Protein AF-A0A2W7QDU1-F1 (afdb_monomer_lite)

Sequence (68 aa):
MALNDHHPADKKHNWRNDEEPWPIWAALMVFLNVLVISTMVWGLPGLVAVMVPAAVGMVILLIFIVFG

Organism: NCBI:txid121821

pLDDT: mean 73.75, std 12.35, range [45.22, 92.06]

Foldseek 3Di:
DDPPPPDPPPPPVCPPPPPDCVVVVVVVVVLVVQLVVLCVPPNPVSNVVSVVVVVVVVVVVVVVVVVD

Structure (mmCIF, N/CA/C/O backbone):
data_AF-A0A2W7QDU1-F1
#
_entry.id   AF-A0A2W7QDU1-F1
#
loop_
_atom_site.group_PDB
_atom_site.id
_atom_site.type_symbol
_atom_site.label_atom_id
_atom_site.label_alt_id
_atom_site.label_comp_id
_atom_site.label_asym_id
_atom_site.label_entity_id
_atom_site.label_seq_id
_atom_site.pdbx_PDB_ins_code
_atom_site.Cartn_x
_atom_site.Cartn_y
_atom_site.Cartn_z
_atom_site.occupancy
_atom_site.B_iso_or_equiv
_atom_site.auth_seq_id
_atom_site.auth_comp_id
_atom_site.auth_asym_id
_atom_site.auth_atom_id
_a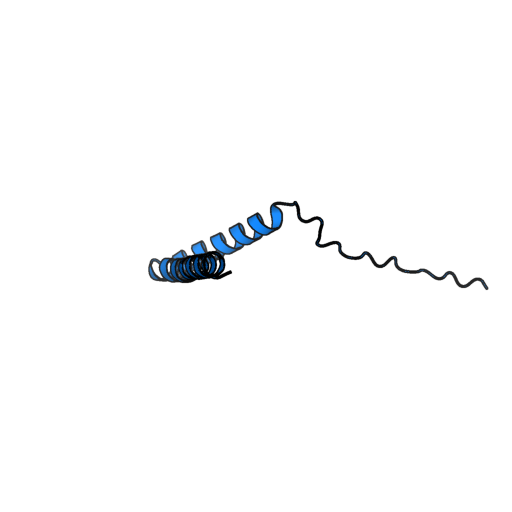tom_site.pdbx_PDB_model_num
ATOM 1 N N . MET A 1 1 ? 25.229 55.446 5.980 1.00 45.22 1 MET A N 1
ATOM 2 C CA . MET A 1 1 ? 25.323 54.048 5.513 1.00 45.22 1 MET A CA 1
ATOM 3 C C . MET A 1 1 ? 23.983 53.403 5.806 1.00 45.22 1 MET A C 1
ATOM 5 O O . MET A 1 1 ? 23.691 53.157 6.966 1.00 45.22 1 MET A O 1
ATOM 9 N N . ALA A 1 2 ? 23.121 53.301 4.793 1.00 46.56 2 ALA A N 1
ATOM 10 C CA . ALA A 1 2 ? 21.787 52.726 4.931 1.00 46.56 2 ALA A CA 1
ATOM 11 C C . ALA A 1 2 ? 21.910 51.197 4.956 1.00 46.56 2 ALA A C 1
ATOM 13 O O . ALA A 1 2 ? 22.442 50.610 4.015 1.00 46.56 2 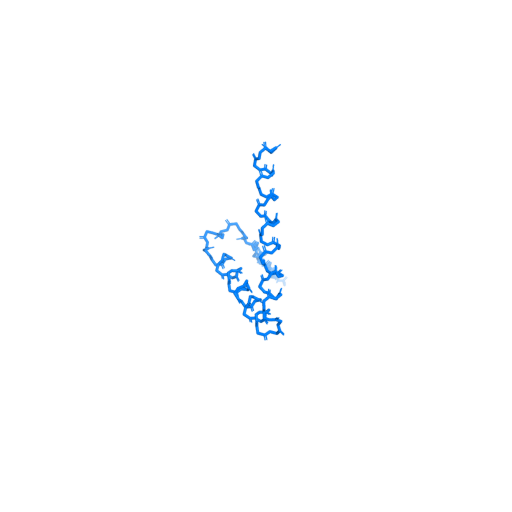ALA A O 1
ATOM 14 N N . LEU A 1 3 ? 21.478 50.580 6.055 1.00 54.72 3 LEU A N 1
ATOM 15 C CA . LEU A 1 3 ? 21.311 49.136 6.169 1.00 54.72 3 LEU A CA 1
ATOM 16 C C . LEU A 1 3 ? 20.096 48.751 5.318 1.00 54.72 3 LEU A C 1
ATOM 18 O O . LEU A 1 3 ? 18.961 49.087 5.639 1.00 54.72 3 LEU A O 1
ATOM 22 N N . ASN A 1 4 ? 20.369 48.140 4.166 1.00 62.50 4 ASN A N 1
ATOM 23 C CA . ASN A 1 4 ? 19.366 47.474 3.348 1.00 62.50 4 ASN A CA 1
ATOM 24 C C . ASN A 1 4 ? 19.062 46.132 4.014 1.00 62.50 4 ASN A C 1
ATOM 26 O O . ASN A 1 4 ? 19.761 45.140 3.795 1.00 62.50 4 ASN A O 1
ATOM 30 N N . ASP A 1 5 ? 18.022 46.121 4.837 1.00 60.44 5 ASP A N 1
ATOM 31 C CA . ASP A 1 5 ? 17.500 44.917 5.465 1.00 60.44 5 ASP A CA 1
ATOM 32 C C . ASP A 1 5 ? 16.763 44.099 4.396 1.00 60.44 5 ASP A C 1
ATOM 34 O O . ASP A 1 5 ? 15.554 44.220 4.184 1.00 60.44 5 ASP A O 1
ATOM 38 N N . HIS A 1 6 ? 17.511 43.281 3.654 1.00 57.44 6 HIS A N 1
ATOM 39 C CA . HIS A 1 6 ? 16.939 42.226 2.829 1.00 57.44 6 HIS A CA 1
ATOM 40 C C . HIS A 1 6 ? 16.262 41.207 3.749 1.00 57.44 6 HIS A C 1
ATOM 42 O O . HIS A 1 6 ? 16.884 40.251 4.198 1.00 57.44 6 HIS A O 1
ATOM 48 N N . HIS A 1 7 ? 14.980 41.420 4.030 1.00 61.03 7 HIS A N 1
ATOM 49 C CA . HIS A 1 7 ? 14.099 40.415 4.608 1.00 61.03 7 HIS A CA 1
ATOM 50 C C . HIS A 1 7 ? 13.875 39.350 3.518 1.00 61.03 7 HIS A C 1
ATOM 52 O O . HIS A 1 7 ? 13.216 39.658 2.515 1.00 61.03 7 HIS A O 1
ATOM 58 N N . PRO A 1 8 ? 14.428 38.123 3.611 1.00 60.00 8 PRO A N 1
ATOM 59 C CA . PRO A 1 8 ? 13.973 37.061 2.734 1.00 60.00 8 PRO A CA 1
ATOM 60 C C . PRO A 1 8 ? 12.517 36.821 3.117 1.00 60.00 8 PRO A C 1
ATOM 62 O O . PRO A 1 8 ? 12.220 36.418 4.235 1.00 60.00 8 PRO A O 1
ATOM 65 N N . ALA A 1 9 ? 11.598 37.166 2.219 1.00 61.38 9 ALA A N 1
ATOM 66 C CA . ALA A 1 9 ? 10.195 36.847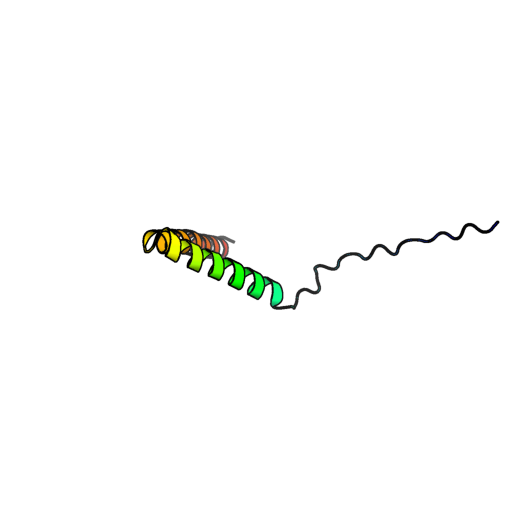 2.385 1.00 61.38 9 ALA A CA 1
ATOM 67 C C . ALA A 1 9 ? 10.090 35.341 2.639 1.00 61.38 9 ALA A C 1
ATOM 69 O O . ALA A 1 9 ? 10.304 34.544 1.720 1.00 61.38 9 ALA A O 1
ATOM 70 N N . ASP A 1 10 ? 9.804 34.969 3.887 1.00 62.03 10 ASP A N 1
ATOM 71 C CA . ASP A 1 10 ? 9.485 33.611 4.286 1.00 62.03 10 ASP A CA 1
ATOM 72 C C . ASP A 1 10 ? 8.297 33.166 3.439 1.00 62.03 10 ASP A C 1
ATOM 74 O O . ASP A 1 10 ? 7.134 33.503 3.690 1.00 62.03 10 ASP A O 1
ATOM 78 N N . LYS A 1 11 ? 8.597 32.444 2.358 1.00 61.75 11 LYS A N 1
ATOM 79 C CA . LYS A 1 11 ? 7.600 31.764 1.546 1.00 61.75 11 LYS A CA 1
ATOM 80 C C . LYS A 1 11 ? 7.006 30.694 2.448 1.00 61.75 11 LYS A C 1
ATOM 82 O O . LYS A 1 11 ? 7.496 29.569 2.469 1.00 61.75 11 LYS A O 1
ATOM 87 N N . LYS A 1 12 ? 5.968 31.050 3.215 1.00 58.50 12 LYS A N 1
ATOM 88 C CA . LYS A 1 12 ? 5.157 30.076 3.944 1.00 58.50 12 LYS A CA 1
ATOM 89 C C . LYS A 1 12 ? 4.708 29.059 2.900 1.00 58.50 12 LYS A C 1
ATOM 91 O O . LYS A 1 12 ? 3.956 29.391 1.980 1.00 58.50 12 LYS A O 1
ATOM 96 N N . HIS A 1 13 ? 5.274 27.863 2.967 1.00 59.62 13 HIS A N 1
ATOM 97 C CA . HIS A 1 13 ? 4.952 26.797 2.043 1.00 59.62 13 HIS A CA 1
ATOM 98 C C . HIS A 1 13 ? 3.505 26.407 2.356 1.00 59.62 13 HIS A C 1
ATOM 100 O O . HIS A 1 13 ? 3.200 25.836 3.402 1.00 59.62 13 HIS A O 1
ATOM 106 N N . ASN A 1 14 ? 2.584 26.916 1.540 1.00 57.53 14 ASN A N 1
ATOM 107 C CA . ASN A 1 14 ? 1.153 26.801 1.760 1.00 57.53 14 ASN A CA 1
ATOM 108 C C . ASN A 1 14 ? 0.697 25.428 1.259 1.00 57.53 14 ASN A C 1
ATOM 110 O O . ASN A 1 14 ? 0.106 25.348 0.190 1.00 57.53 14 ASN A O 1
ATOM 114 N N . TRP A 1 15 ? 0.933 24.380 2.053 1.00 56.59 15 TRP A N 1
ATOM 115 C CA . TRP A 1 15 ? 0.449 22.996 1.862 1.00 56.59 15 TRP A CA 1
ATOM 116 C C . TRP A 1 15 ? -1.087 22.850 1.838 1.00 56.59 15 TRP A C 1
ATOM 118 O O . TRP A 1 15 ? -1.633 21.762 1.948 1.00 56.59 15 TRP A O 1
ATOM 128 N N . ARG A 1 16 ? -1.815 23.969 1.833 1.00 58.88 16 ARG A N 1
ATOM 129 C CA . ARG A 1 16 ? -3.272 24.026 1.975 1.00 58.88 16 ARG A CA 1
ATOM 130 C C . ARG A 1 16 ? -3.980 24.338 0.655 1.00 58.88 16 ARG A C 1
ATOM 132 O O . ARG A 1 16 ? -5.185 24.544 0.668 1.00 58.88 16 ARG A O 1
ATOM 139 N N . ASN A 1 17 ? -3.235 24.402 -0.449 1.00 55.31 17 ASN A N 1
ATOM 140 C CA . ASN A 1 17 ? -3.766 24.595 -1.802 1.00 55.31 17 ASN A CA 1
ATOM 141 C C . ASN A 1 17 ? -3.672 23.307 -2.643 1.00 55.31 17 ASN A C 1
ATOM 143 O O . ASN A 1 17 ? -3.665 23.370 -3.867 1.00 55.31 17 ASN A O 1
ATOM 147 N N . ASP A 1 18 ? -3.617 22.142 -1.997 1.00 59.38 18 ASP A N 1
ATOM 148 C CA . ASP A 1 18 ? -3.484 20.840 -2.655 1.00 59.38 18 ASP A CA 1
ATOM 149 C C . ASP A 1 18 ? -4.867 20.299 -3.084 1.00 59.38 18 ASP A C 1
ATOM 151 O O . ASP A 1 18 ? -5.213 19.146 -2.843 1.00 59.38 18 ASP A O 1
ATOM 155 N N . GLU A 1 19 ? -5.674 21.128 -3.759 1.00 58.84 19 GLU A N 1
ATOM 156 C CA . GLU A 1 19 ? -6.797 20.657 -4.605 1.00 58.84 19 GLU A CA 1
ATOM 157 C C . GLU A 1 19 ? -6.285 19.887 -5.841 1.00 58.84 19 GLU A C 1
ATOM 159 O O . GLU A 1 19 ? -7.037 19.419 -6.697 1.00 58.84 19 GLU A O 1
ATOM 164 N N . GLU A 1 20 ? -4.970 19.758 -5.945 1.00 58.88 20 GLU A N 1
ATOM 165 C CA . GLU A 1 20 ? -4.266 19.035 -6.968 1.00 58.88 20 GLU A CA 1
ATOM 166 C C . GLU A 1 20 ? -4.415 17.520 -6.752 1.00 58.88 20 GLU A C 1
ATOM 168 O O . GLU A 1 20 ? -4.036 17.008 -5.703 1.00 58.88 20 GLU A O 1
ATOM 173 N N . PRO A 1 21 ? -4.880 16.741 -7.747 1.00 66.56 21 PRO A N 1
ATOM 174 C CA . PRO A 1 21 ? -4.970 15.280 -7.636 1.00 66.56 21 PRO A CA 1
ATOM 175 C C . PRO A 1 21 ? -3.588 14.598 -7.560 1.00 66.56 21 PRO A C 1
ATOM 177 O O . PRO A 1 21 ? -3.492 13.375 -7.438 1.00 66.56 21 PRO A O 1
ATOM 180 N N . TRP A 1 22 ? -2.504 15.372 -7.652 1.00 77.44 22 TRP A N 1
ATOM 181 C CA . TRP A 1 22 ? -1.117 14.921 -7.683 1.00 77.44 22 TRP A CA 1
ATOM 182 C C . TRP A 1 22 ? -0.704 13.993 -6.527 1.00 77.44 22 TRP A C 1
ATOM 184 O O . TRP A 1 22 ? -0.051 12.991 -6.825 1.00 77.44 22 TRP A O 1
ATOM 194 N N . PRO A 1 23 ? -1.094 14.210 -5.253 1.00 78.81 23 PRO A N 1
ATOM 195 C CA . PRO A 1 23 ? -0.743 13.298 -4.163 1.00 78.81 23 PRO A CA 1
ATOM 196 C C . PRO A 1 23 ? -1.343 11.898 -4.352 1.00 78.81 23 PRO A C 1
ATOM 198 O O . PRO A 1 23 ? -0.686 10.894 -4.076 1.00 78.81 23 PRO A O 1
ATOM 201 N N . ILE A 1 24 ? -2.568 11.819 -4.882 1.00 79.19 24 ILE A N 1
ATOM 202 C CA . ILE A 1 24 ? -3.260 10.553 -5.164 1.00 79.19 24 ILE A CA 1
ATOM 203 C C . ILE A 1 24 ? -2.571 9.827 -6.323 1.00 79.19 24 ILE A C 1
ATOM 205 O O . ILE A 1 24 ? -2.306 8.628 -6.232 1.00 79.19 24 ILE A O 1
ATOM 209 N N . TRP A 1 25 ? -2.213 10.550 -7.388 1.00 83.75 25 TRP A N 1
ATOM 210 C CA . TRP A 1 25 ? -1.463 9.982 -8.512 1.00 83.75 25 TRP A CA 1
ATOM 211 C C . TRP A 1 25 ? -0.064 9.511 -8.105 1.00 83.75 25 TRP A C 1
ATOM 213 O O . TRP A 1 25 ? 0.363 8.436 -8.524 1.00 83.75 25 TRP A O 1
ATOM 223 N N . ALA A 1 26 ? 0.634 10.263 -7.254 1.00 82.25 26 ALA A N 1
ATOM 224 C CA . ALA A 1 26 ? 1.933 9.867 -6.722 1.00 82.25 26 ALA A CA 1
ATOM 225 C C . ALA A 1 26 ? 1.828 8.580 -5.889 1.00 82.25 26 ALA A C 1
ATOM 227 O O . ALA A 1 26 ? 2.589 7.637 -6.115 1.00 82.25 26 ALA A O 1
ATOM 228 N N . ALA A 1 27 ? 0.845 8.499 -4.987 1.00 79.75 27 ALA A N 1
ATOM 229 C CA . ALA A 1 27 ? 0.594 7.297 -4.197 1.00 79.75 27 ALA A CA 1
ATOM 230 C C . ALA A 1 27 ? 0.249 6.085 -5.081 1.00 79.75 27 ALA A C 1
ATOM 232 O O . ALA A 1 27 ? 0.766 4.990 -4.852 1.00 79.75 27 ALA A O 1
ATOM 233 N N . LEU A 1 28 ? -0.559 6.283 -6.130 1.00 83.69 28 LEU A N 1
ATOM 234 C CA . LEU A 1 28 ? -0.915 5.233 -7.086 1.00 83.69 28 LEU A CA 1
ATOM 235 C C . LEU A 1 28 ? 0.313 4.704 -7.841 1.00 83.69 28 LEU A C 1
ATOM 237 O O . LEU A 1 28 ? 0.484 3.492 -7.963 1.00 83.69 28 LEU A O 1
ATOM 241 N N . MET A 1 29 ? 1.185 5.594 -8.319 1.00 86.00 29 MET A N 1
ATOM 242 C CA . MET A 1 29 ? 2.410 5.205 -9.023 1.00 86.00 29 MET A CA 1
ATOM 243 C C . MET A 1 29 ? 3.369 4.429 -8.116 1.00 86.00 29 MET A C 1
ATOM 245 O O . MET A 1 29 ? 3.944 3.430 -8.550 1.00 86.00 29 MET A O 1
ATOM 249 N N . VAL A 1 30 ? 3.514 4.841 -6.851 1.00 85.75 30 VAL A N 1
ATOM 250 C CA . VAL A 1 30 ? 4.321 4.115 -5.856 1.00 85.75 30 VAL A CA 1
ATOM 251 C C . VAL A 1 30 ? 3.729 2.731 -5.587 1.00 85.75 30 VAL A C 1
ATOM 253 O O . VAL A 1 30 ? 4.455 1.737 -5.632 1.00 85.75 30 VAL A O 1
ATOM 256 N N . PHE A 1 31 ? 2.414 2.645 -5.374 1.00 81.38 31 PHE A N 1
ATOM 257 C CA . PHE A 1 31 ? 1.716 1.378 -5.157 1.00 81.38 31 PHE A CA 1
ATOM 258 C C . PHE A 1 31 ? 1.894 0.411 -6.334 1.00 81.38 31 PHE A C 1
ATOM 260 O O . PHE A 1 31 ? 2.246 -0.750 -6.130 1.00 81.38 31 PHE A O 1
ATOM 267 N N . LEU A 1 32 ? 1.712 0.894 -7.566 1.00 84.88 32 LEU A N 1
ATOM 268 C CA . LEU A 1 32 ? 1.902 0.094 -8.777 1.00 84.88 32 LEU A CA 1
ATOM 269 C C . LEU A 1 32 ? 3.342 -0.405 -8.908 1.00 84.88 32 LEU A C 1
ATOM 271 O O . LEU A 1 32 ? 3.550 -1.568 -9.243 1.00 84.88 32 LEU A O 1
ATOM 275 N N . ASN A 1 33 ? 4.333 0.433 -8.602 1.00 84.12 33 ASN A N 1
ATOM 276 C CA . ASN A 1 33 ? 5.735 0.023 -8.649 1.00 84.12 33 ASN A CA 1
ATOM 277 C C . ASN A 1 33 ? 6.026 -1.099 -7.647 1.00 84.12 33 ASN A C 1
ATOM 279 O O . ASN A 1 33 ? 6.599 -2.125 -8.008 1.00 84.12 33 ASN A O 1
ATOM 283 N N . VAL A 1 34 ? 5.565 -0.943 -6.402 1.00 81.25 34 VAL A N 1
ATOM 284 C CA . VAL A 1 34 ? 5.716 -1.972 -5.364 1.00 81.25 34 VAL A CA 1
ATOM 285 C C . VAL A 1 34 ? 5.001 -3.261 -5.768 1.00 81.25 34 VAL A C 1
ATOM 287 O O . VAL A 1 34 ? 5.570 -4.337 -5.611 1.00 81.25 34 VAL A O 1
ATOM 290 N N . LEU A 1 35 ? 3.802 -3.176 -6.348 1.00 79.50 35 LEU A N 1
ATOM 291 C CA . LEU A 1 35 ? 3.056 -4.338 -6.833 1.00 79.50 35 LEU A CA 1
ATOM 292 C C . LEU A 1 35 ? 3.805 -5.080 -7.952 1.00 79.50 35 LEU A C 1
ATOM 294 O O . LEU A 1 35 ? 3.921 -6.306 -7.909 1.00 79.50 35 LEU A O 1
ATOM 298 N N . VAL A 1 36 ? 4.343 -4.355 -8.935 1.00 79.62 36 VAL A N 1
ATOM 299 C CA . VAL A 1 36 ? 5.100 -4.939 -10.056 1.00 79.62 36 VAL A CA 1
ATOM 300 C C . VAL A 1 36 ? 6.401 -5.577 -9.567 1.00 79.62 36 VAL A C 1
ATOM 302 O O . VAL A 1 36 ? 6.697 -6.717 -9.919 1.00 79.62 36 VAL A O 1
ATOM 305 N N . ILE A 1 37 ? 7.153 -4.898 -8.701 1.00 79.38 37 ILE A N 1
ATOM 306 C CA . ILE A 1 37 ? 8.391 -5.446 -8.130 1.00 79.38 37 ILE A CA 1
ATOM 307 C C . ILE A 1 37 ? 8.078 -6.684 -7.282 1.00 79.38 37 ILE A C 1
ATOM 309 O O . ILE A 1 37 ? 8.730 -7.716 -7.416 1.00 79.38 37 ILE A O 1
ATOM 313 N N . SER A 1 38 ? 7.044 -6.617 -6.444 1.00 69.94 38 SER A N 1
ATOM 314 C CA . SER A 1 38 ? 6.641 -7.722 -5.574 1.00 69.94 38 SER A CA 1
ATOM 315 C C . SER A 1 38 ? 6.216 -8.959 -6.377 1.00 69.94 38 SER A C 1
ATOM 317 O O . SER A 1 38 ? 6.642 -10.080 -6.084 1.00 69.94 38 SER A O 1
ATOM 319 N N . THR A 1 39 ? 5.445 -8.762 -7.450 1.00 73.44 39 THR A N 1
ATOM 320 C CA . THR A 1 39 ? 5.038 -9.851 -8.353 1.00 73.44 39 THR A CA 1
ATOM 321 C C . THR A 1 39 ? 6.198 -10.414 -9.170 1.00 73.44 39 THR A C 1
ATOM 323 O O . THR A 1 39 ? 6.238 -11.625 -9.372 1.00 73.44 39 THR A O 1
ATOM 326 N N . MET A 1 40 ? 7.170 -9.597 -9.588 1.00 75.38 40 MET A N 1
ATOM 327 C CA . MET A 1 40 ? 8.359 -10.085 -10.297 1.00 75.38 40 MET A CA 1
ATOM 328 C C . MET A 1 40 ? 9.319 -10.872 -9.397 1.00 75.38 40 MET A C 1
ATOM 330 O O . MET A 1 40 ? 9.875 -11.872 -9.843 1.00 75.38 40 MET A O 1
ATOM 334 N N . VAL A 1 41 ? 9.534 -10.435 -8.152 1.00 73.50 41 VAL A N 1
ATOM 335 C CA . VAL A 1 41 ? 10.544 -11.042 -7.264 1.00 73.50 41 VAL A CA 1
ATOM 336 C C . VAL A 1 41 ? 10.001 -12.284 -6.551 1.00 73.50 41 VAL A C 1
ATOM 338 O O . VAL A 1 41 ? 10.736 -13.254 -6.385 1.00 73.50 41 VAL A O 1
ATOM 341 N N . TRP A 1 42 ? 8.729 -12.277 -6.137 1.00 66.75 42 TRP A N 1
ATOM 342 C CA . TRP A 1 42 ? 8.141 -13.355 -5.329 1.00 66.75 42 TRP A CA 1
ATOM 343 C C . TRP A 1 42 ? 6.941 -14.053 -5.985 1.00 66.75 42 TRP A C 1
ATOM 345 O O . TRP A 1 42 ? 6.535 -15.114 -5.517 1.00 66.75 42 TRP A O 1
ATOM 355 N N . GLY A 1 43 ? 6.359 -13.521 -7.064 1.00 74.00 43 GLY A N 1
ATOM 356 C CA . GLY A 1 43 ? 5.181 -14.117 -7.704 1.00 74.00 43 GLY A CA 1
ATOM 357 C C . GLY A 1 43 ? 3.911 -13.987 -6.852 1.00 74.00 43 GLY A C 1
ATOM 358 O O . GLY A 1 43 ? 3.590 -12.906 -6.356 1.00 74.00 43 GLY A O 1
ATOM 359 N N . LEU A 1 44 ? 3.176 -15.095 -6.673 1.00 68.69 44 LEU A N 1
ATOM 360 C CA . LEU A 1 44 ? 1.928 -15.155 -5.891 1.00 68.69 44 LEU A CA 1
ATOM 361 C C . LEU A 1 44 ? 2.053 -14.603 -4.452 1.00 68.69 44 LEU A C 1
ATOM 363 O O . LEU A 1 44 ? 1.209 -13.794 -4.064 1.00 68.69 44 LEU A O 1
ATOM 367 N N . PRO A 1 45 ? 3.077 -14.974 -3.652 1.00 73.94 45 PRO A N 1
ATOM 368 C CA . PRO A 1 45 ? 3.245 -14.412 -2.311 1.00 73.94 45 PRO A CA 1
ATOM 369 C C . PRO A 1 45 ? 3.488 -12.900 -2.316 1.00 73.94 45 PRO A C 1
ATOM 371 O O . PRO A 1 45 ? 3.057 -12.215 -1.390 1.00 73.94 45 PRO A O 1
ATOM 374 N N . GLY A 1 46 ? 4.095 -12.359 -3.375 1.00 68.44 46 GLY A N 1
ATOM 375 C CA . GLY A 1 46 ? 4.259 -10.917 -3.535 1.00 68.44 46 GLY A CA 1
ATOM 376 C C . GLY A 1 46 ? 2.931 -10.171 -3.709 1.00 68.44 46 GLY A C 1
ATOM 377 O O . GLY A 1 46 ? 2.756 -9.070 -3.185 1.00 68.44 46 GLY A O 1
ATOM 378 N N . LEU A 1 47 ? 1.959 -10.792 -4.379 1.00 69.25 47 LEU A N 1
ATOM 379 C CA . LEU A 1 47 ? 0.593 -10.274 -4.502 1.00 69.25 47 LEU A CA 1
ATOM 380 C C . LEU A 1 47 ? -0.135 -10.274 -3.152 1.00 69.25 47 LEU A C 1
ATOM 382 O O . LEU A 1 47 ? -0.750 -9.275 -2.773 1.00 69.25 47 LEU A O 1
ATOM 386 N N . VAL A 1 48 ? -0.006 -11.366 -2.392 1.00 73.75 48 VAL A N 1
ATOM 387 C CA . VAL A 1 48 ? -0.578 -11.483 -1.041 1.00 73.75 48 VAL A CA 1
ATOM 388 C C . VAL A 1 48 ? 0.012 -10.420 -0.109 1.00 73.75 48 VAL A C 1
ATOM 390 O O . VAL A 1 48 ? -0.731 -9.778 0.630 1.00 73.75 48 VAL A O 1
ATOM 393 N N . ALA A 1 49 ? 1.320 -10.165 -0.196 1.00 76.12 49 ALA A N 1
ATOM 394 C 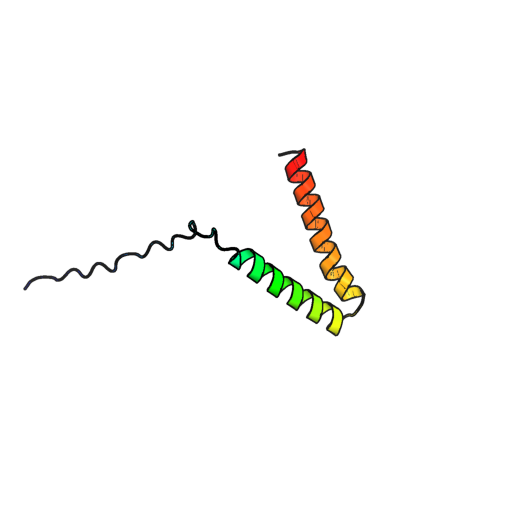CA . ALA A 1 49 ? 2.001 -9.157 0.614 1.00 76.12 49 ALA A CA 1
ATOM 395 C C . ALA A 1 49 ? 1.487 -7.722 0.388 1.00 76.12 49 ALA A C 1
ATOM 397 O O . ALA A 1 49 ? 1.618 -6.899 1.287 1.00 76.12 49 ALA A O 1
ATOM 398 N N . VAL A 1 50 ? 0.879 -7.420 -0.767 1.00 75.38 50 VAL A N 1
ATOM 399 C CA . VAL A 1 50 ? 0.260 -6.111 -1.053 1.00 75.38 50 VAL A CA 1
ATOM 400 C C . VAL A 1 50 ? -1.239 -6.113 -0.730 1.00 75.38 50 VAL A C 1
ATOM 402 O O . VAL A 1 50 ? -1.758 -5.139 -0.182 1.00 75.38 50 VAL A O 1
ATOM 405 N N . MET A 1 51 ? -1.943 -7.216 -1.007 1.00 81.38 51 MET A N 1
ATOM 406 C CA . MET A 1 51 ? -3.376 -7.353 -0.709 1.00 81.38 51 MET A CA 1
ATOM 407 C C . MET A 1 51 ? -3.679 -7.330 0.791 1.00 81.38 51 MET A C 1
ATOM 409 O O . MET A 1 51 ? -4.649 -6.695 1.200 1.00 81.38 51 MET A O 1
ATOM 413 N N . VAL A 1 52 ? -2.862 -7.989 1.616 1.00 84.56 52 VAL A N 1
ATOM 414 C CA . VAL A 1 52 ? -3.073 -8.055 3.072 1.00 84.56 52 VAL A CA 1
ATOM 415 C C . VAL A 1 52 ? -3.050 -6.665 3.726 1.00 84.56 52 VAL A C 1
ATOM 417 O O . VAL A 1 52 ? -4.038 -6.319 4.376 1.00 84.56 52 VAL A O 1
ATOM 420 N N . PRO A 1 53 ? -2.012 -5.823 3.555 1.00 77.12 53 PRO A N 1
ATOM 421 C CA . PRO A 1 53 ? -2.007 -4.487 4.148 1.00 77.12 53 PRO A CA 1
ATOM 422 C C . PRO A 1 53 ? -3.093 -3.570 3.568 1.00 77.12 53 PRO A C 1
ATOM 424 O O . PRO A 1 53 ? -3.648 -2.763 4.311 1.00 77.12 53 PRO A O 1
ATOM 427 N N . ALA A 1 54 ? -3.467 -3.721 2.291 1.00 83.88 54 ALA A N 1
ATOM 428 C CA . ALA A 1 54 ? -4.589 -2.977 1.712 1.00 83.88 54 ALA A CA 1
ATOM 429 C C . ALA A 1 54 ? -5.935 -3.348 2.366 1.00 83.88 54 ALA A C 1
ATOM 431 O O . ALA A 1 54 ? -6.718 -2.467 2.730 1.00 83.88 54 ALA A O 1
ATOM 432 N N . ALA A 1 55 ? -6.188 -4.644 2.572 1.00 85.44 55 ALA A N 1
ATOM 433 C CA . ALA A 1 55 ? -7.386 -5.125 3.255 1.00 85.44 55 ALA A CA 1
ATOM 434 C C . ALA A 1 55 ? -7.423 -4.671 4.722 1.00 85.44 55 ALA A C 1
ATOM 436 O O . ALA A 1 55 ? -8.457 -4.202 5.194 1.00 85.44 55 ALA A O 1
ATOM 437 N N . VAL A 1 56 ? -6.288 -4.744 5.425 1.00 91.00 56 VAL A N 1
ATOM 438 C CA . VAL A 1 56 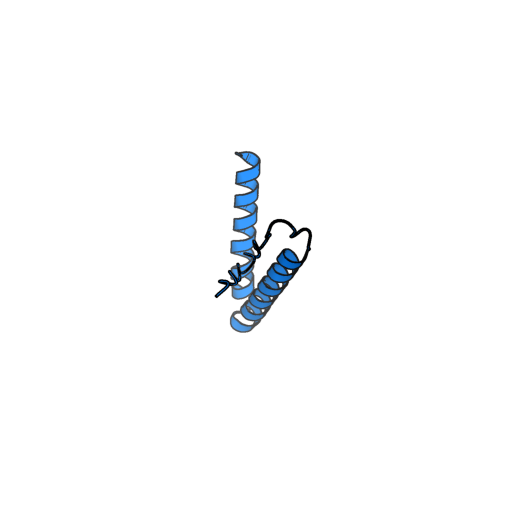? -6.163 -4.248 6.804 1.00 91.00 56 VAL A CA 1
ATOM 439 C C . VAL A 1 56 ? -6.453 -2.749 6.871 1.00 91.00 56 VAL A C 1
ATOM 441 O O . VAL A 1 56 ? -7.221 -2.323 7.732 1.00 91.00 56 VAL A O 1
ATOM 444 N N . GLY A 1 57 ? -5.920 -1.959 5.934 1.00 90.06 57 GLY A N 1
ATOM 445 C CA . GLY A 1 57 ? -6.223 -0.532 5.826 1.00 90.06 57 GLY A CA 1
ATOM 446 C C . GLY A 1 57 ? -7.723 -0.263 5.691 1.00 90.06 57 GLY A C 1
ATOM 447 O O . GLY A 1 57 ? -8.258 0.561 6.427 1.00 90.06 57 GLY A O 1
ATOM 448 N N . MET A 1 58 ? -8.419 -1.008 4.825 1.00 87.75 58 MET A N 1
ATOM 449 C CA . MET A 1 58 ? -9.873 -0.878 4.665 1.00 87.75 58 MET A CA 1
ATOM 450 C C . MET A 1 58 ? -10.656 -1.262 5.922 1.00 87.75 58 MET A C 1
ATOM 452 O O . MET A 1 58 ? -11.600 -0.566 6.287 1.00 87.75 58 MET A O 1
ATOM 456 N N . VAL A 1 59 ? -10.260 -2.328 6.618 1.00 90.00 59 VAL A N 1
ATOM 457 C CA . VAL A 1 59 ? -10.906 -2.731 7.878 1.00 90.00 59 VAL A CA 1
ATOM 458 C C . VAL A 1 59 ? -10.739 -1.654 8.947 1.00 90.00 59 VAL A C 1
ATOM 460 O O . VAL A 1 59 ? -11.706 -1.309 9.621 1.00 90.00 59 VAL A O 1
ATOM 463 N N . ILE A 1 60 ? -9.541 -1.082 9.080 1.00 92.06 60 ILE A N 1
ATOM 464 C CA . ILE A 1 60 ? -9.283 0.016 10.020 1.00 92.06 60 ILE A CA 1
ATOM 465 C C . ILE A 1 60 ? -10.163 1.223 9.676 1.00 92.06 60 ILE A C 1
ATOM 467 O O . ILE A 1 60 ? -10.788 1.793 10.565 1.00 92.06 60 ILE A O 1
ATOM 471 N N . LEU A 1 61 ? -10.267 1.569 8.392 1.00 90.62 61 LEU A N 1
ATOM 472 C CA . LEU A 1 61 ? -11.117 2.660 7.910 1.00 90.62 61 LEU A CA 1
ATOM 473 C C . LEU A 1 61 ? -12.592 2.434 8.285 1.00 90.62 61 LEU A C 1
ATOM 475 O O . LEU A 1 61 ? -13.242 3.340 8.800 1.00 90.62 61 LEU A O 1
ATOM 479 N N . LEU A 1 62 ? -13.099 1.211 8.106 1.00 89.62 62 LEU A N 1
ATOM 480 C CA . LEU A 1 62 ? -14.458 0.837 8.510 1.00 89.62 62 LEU A CA 1
ATOM 481 C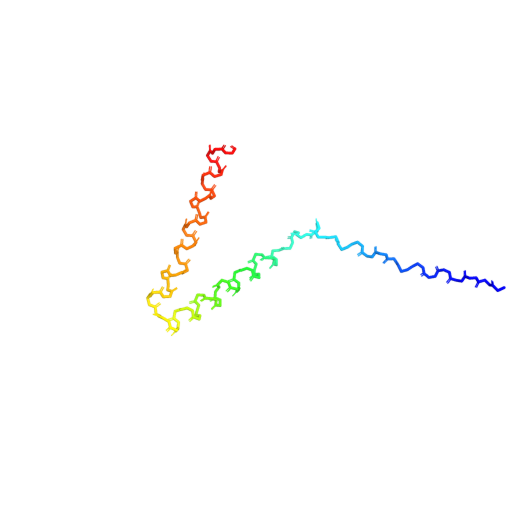 C . LEU A 1 62 ? -14.663 0.941 10.026 1.00 89.62 62 LEU A C 1
ATOM 483 O O . LEU A 1 62 ? -15.688 1.459 10.461 1.00 89.62 62 LEU A O 1
ATOM 487 N N . ILE A 1 63 ? -13.697 0.494 10.832 1.00 91.19 63 ILE A N 1
ATOM 488 C CA . ILE A 1 63 ? -13.755 0.622 12.297 1.00 91.19 63 ILE A CA 1
ATOM 489 C C . ILE A 1 63 ? -13.819 2.100 12.699 1.00 91.19 63 ILE A C 1
ATOM 491 O O . ILE A 1 63 ? -14.658 2.466 13.519 1.00 91.19 63 ILE A O 1
ATOM 495 N N . PHE A 1 64 ? -12.985 2.953 12.097 1.00 90.31 64 PHE A N 1
ATOM 496 C CA . PHE A 1 64 ? -13.002 4.396 12.348 1.00 90.31 64 PHE A CA 1
ATOM 497 C C . PHE A 1 64 ? -14.330 5.052 11.965 1.00 90.31 64 PHE A C 1
ATOM 499 O O . PHE A 1 64 ? -14.772 5.945 12.671 1.00 90.31 64 PHE A O 1
ATOM 506 N N . ILE A 1 65 ? -14.979 4.616 10.883 1.00 89.19 65 ILE A N 1
ATOM 507 C CA . ILE A 1 65 ? -16.292 5.145 10.483 1.00 89.19 65 ILE A CA 1
ATOM 508 C C . ILE A 1 65 ? -17.403 4.689 11.439 1.00 89.19 65 ILE A C 1
ATOM 510 O O . ILE A 1 65 ? -18.340 5.439 11.686 1.00 89.19 65 ILE A O 1
ATOM 514 N N . VAL A 1 66 ? -17.341 3.453 11.943 1.00 89.44 66 VAL A N 1
ATOM 515 C CA . VAL A 1 66 ? -18.408 2.882 12.785 1.00 89.44 66 VAL A CA 1
ATOM 516 C C . VAL A 1 66 ? -18.340 3.379 14.230 1.00 89.44 66 VAL A C 1
ATOM 518 O O . VAL A 1 66 ? -19.384 3.574 14.849 1.00 89.44 66 VAL A O 1
ATOM 521 N N . PHE A 1 67 ? -17.136 3.533 14.783 1.00 81.06 67 PHE A N 1
ATOM 522 C CA . PHE A 1 67 ? -16.932 3.928 16.183 1.00 81.06 67 PHE A CA 1
ATOM 523 C C . PHE A 1 67 ? -16.512 5.393 16.370 1.00 81.06 67 PHE A C 1
ATOM 525 O O . PHE A 1 67 ? -16.424 5.841 17.515 1.00 81.06 67 PHE A O 1
ATOM 532 N N . GLY A 1 68 ? -16.195 6.099 15.282 1.00 61.84 68 GLY A N 1
ATOM 533 C CA . GLY A 1 68 ? -15.834 7.520 15.274 1.00 61.84 68 GLY A CA 1
ATOM 534 C C . GLY A 1 68 ? -17.010 8.463 15.077 1.00 61.84 68 GLY A C 1
ATOM 535 O O . GLY A 1 68 ? -18.129 7.993 14.779 1.00 61.84 68 GLY A O 1
#

Secondary structure (DSSP, 8-state):
--------------TT---SSHHHHHHHHHHHHHHHHHHHHHSHHHHHHHHHHHHHHHHHHHHHHHH-

Radius of gyration: 21.99 Å; chains: 1; bounding box: 44×69×26 Å